Protein AF-A0A193QKR1-F1 (afdb_monomer)

Sequence (168 aa):
MLETDQAWEWYEALENNYFRLREQKSPVELGLPNFLDPAEAAIAWGQERKTVQLISFERDQAIRTKAEIGSRREATAMSTASVAVRERNKLAARLGECTRHATVQAVMNKTGKEYPWRPLRKWCADHDVAVIHVPDARYGSVNSWPAEAWITVHGINLPELFGEVAHA

Foldseek 3Di:
DPDPPVVVVVVVVCVCVVPPPPPPPQCVVVVHQRPVDVVVSVVVVVVVVVVVVVVVVVVVVVVVVVVVVVVVVVVVVVVVVVVVVVVVQVVCVLQQLHQFKHFQVNVCVQPVDHDDCVQLVVVCVVVVNDWDWHQDPPPRIGTIGGQVSCCVPPVDRSCVRRPDPPPD

Radius of gyration: 43.93 Å; Cα contacts (8 Å, |Δi|>4): 126; chains: 1; bounding box: 77×58×111 Å

Structure (mmCIF, N/CA/C/O backbone):
data_AF-A0A193QKR1-F1
#
_entry.id   AF-A0A193QKR1-F1
#
loop_
_atom_site.group_PDB
_atom_site.id
_atom_site.type_symbol
_atom_site.label_atom_id
_atom_site.label_alt_id
_atom_site.label_comp_id
_atom_site.label_asym_id
_atom_site.label_entity_id
_atom_site.label_seq_id
_atom_site.pdbx_PDB_ins_code
_atom_site.Cartn_x
_atom_site.Cartn_y
_atom_site.Cartn_z
_atom_site.occupancy
_atom_site.B_iso_or_equiv
_atom_site.auth_seq_id
_atom_site.auth_comp_id
_atom_site.auth_asym_id
_atom_site.auth_atom_id
_atom_site.pdbx_PDB_model_num
ATOM 1 N N . MET A 1 1 ? 42.799 48.695 -74.116 1.00 50.31 1 MET A N 1
ATOM 2 C CA . MET A 1 1 ? 43.081 47.358 -74.680 1.00 50.31 1 MET A CA 1
ATOM 3 C C . MET A 1 1 ? 43.934 46.584 -73.682 1.00 50.31 1 MET A C 1
ATOM 5 O O . MET A 1 1 ? 45.136 46.499 -73.865 1.00 50.31 1 MET A O 1
ATOM 9 N N . LEU A 1 2 ? 43.331 46.103 -72.596 1.00 53.88 2 LEU A N 1
ATOM 10 C CA . LEU A 1 2 ? 43.980 45.267 -71.577 1.00 53.88 2 LEU A CA 1
ATOM 11 C C . LEU A 1 2 ? 42.874 44.427 -70.923 1.00 53.88 2 LEU A C 1
ATOM 13 O O . LEU A 1 2 ? 42.370 44.776 -69.870 1.00 53.88 2 LEU A O 1
ATOM 17 N N . GLU A 1 3 ? 42.412 43.401 -71.633 1.00 61.19 3 GLU A N 1
ATOM 18 C CA . GLU A 1 3 ? 41.358 42.471 -71.172 1.00 61.19 3 GLU A CA 1
ATOM 19 C C . GLU A 1 3 ? 41.698 41.011 -71.543 1.00 61.19 3 GLU A C 1
ATOM 21 O O . GLU A 1 3 ? 40.970 40.092 -71.190 1.00 61.19 3 GLU A O 1
ATOM 26 N N . THR A 1 4 ? 42.791 40.762 -72.276 1.00 63.00 4 THR A N 1
ATOM 27 C CA . THR A 1 4 ? 43.101 39.428 -72.814 1.00 63.00 4 THR A CA 1
ATOM 28 C C . THR A 1 4 ? 43.897 38.571 -71.838 1.00 63.00 4 THR A C 1
ATOM 30 O O . THR A 1 4 ? 43.549 37.413 -71.650 1.00 63.00 4 THR A O 1
ATOM 33 N N . ASP A 1 5 ? 44.908 39.122 -71.165 1.00 67.62 5 ASP A N 1
ATOM 34 C CA . ASP A 1 5 ? 45.806 38.319 -70.316 1.00 67.62 5 ASP A CA 1
ATOM 35 C C . ASP A 1 5 ? 45.100 37.849 -69.034 1.00 67.62 5 ASP A C 1
ATOM 37 O O . ASP A 1 5 ? 45.211 36.691 -68.644 1.00 67.62 5 ASP A O 1
ATOM 41 N N . GLN A 1 6 ? 44.252 38.701 -68.451 1.00 73.88 6 GLN A N 1
ATOM 42 C CA . GLN A 1 6 ? 43.432 38.351 -67.287 1.00 73.88 6 GLN A CA 1
ATOM 43 C C . GLN A 1 6 ? 42.325 37.337 -67.628 1.00 73.88 6 GLN A C 1
ATOM 45 O O . GLN A 1 6 ? 41.939 36.523 -66.788 1.00 73.88 6 GLN A O 1
ATOM 50 N N . ALA A 1 7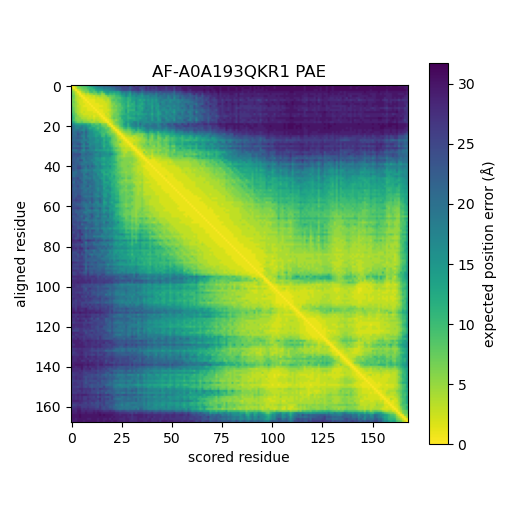 ? 41.824 37.349 -68.869 1.00 77.19 7 ALA A N 1
ATOM 51 C CA . ALA A 1 7 ? 40.863 36.357 -69.342 1.00 77.19 7 ALA A CA 1
ATOM 52 C C . ALA A 1 7 ? 41.515 34.977 -69.533 1.00 77.19 7 ALA A C 1
ATOM 54 O O . ALA A 1 7 ? 40.892 33.967 -69.204 1.00 77.19 7 ALA A O 1
ATOM 55 N N . TRP A 1 8 ? 42.768 34.929 -69.999 1.00 77.75 8 TRP A N 1
ATOM 56 C CA . TRP A 1 8 ? 43.539 33.686 -70.092 1.00 77.75 8 TRP A CA 1
ATOM 57 C C . TRP A 1 8 ? 43.885 33.118 -68.717 1.00 77.75 8 TRP A C 1
ATOM 59 O O . TRP A 1 8 ? 43.695 31.925 -68.509 1.00 77.75 8 TRP A O 1
ATOM 69 N N . GLU A 1 9 ? 44.263 33.952 -67.745 1.00 82.06 9 GLU A N 1
ATOM 70 C CA . GLU A 1 9 ? 44.460 33.504 -66.358 1.00 82.06 9 GLU A CA 1
ATOM 71 C C . GLU A 1 9 ? 43.177 32.927 -65.749 1.00 82.06 9 GLU A C 1
ATOM 73 O O . GLU A 1 9 ? 43.215 31.922 -65.038 1.00 82.06 9 GLU A O 1
ATOM 78 N N . TRP A 1 10 ? 42.022 33.535 -66.036 1.00 78.44 10 TRP A N 1
ATOM 79 C CA . TRP A 1 10 ? 40.740 33.025 -65.553 1.00 78.44 10 TRP A CA 1
ATOM 80 C C . TRP A 1 10 ? 40.365 31.706 -66.229 1.00 78.44 10 TRP A C 1
ATOM 82 O O . TRP A 1 10 ? 39.883 30.794 -65.560 1.00 78.44 10 TRP A O 1
ATOM 92 N N . TYR A 1 11 ? 40.631 31.579 -67.532 1.00 80.44 11 TYR A N 1
ATOM 93 C CA . TYR A 1 11 ? 40.438 30.336 -68.271 1.00 80.44 11 TYR A CA 1
ATOM 94 C C . TYR A 1 11 ? 41.347 29.224 -67.738 1.00 80.44 11 TYR A C 1
ATOM 96 O O . TYR A 1 11 ? 40.852 28.149 -67.416 1.00 80.44 11 TYR A O 1
ATOM 104 N N . GLU A 1 12 ? 42.637 29.496 -67.532 1.00 79.50 12 GLU A N 1
ATOM 105 C CA . GLU A 1 12 ? 43.579 28.547 -66.935 1.00 79.50 12 GLU A CA 1
ATOM 106 C C . GLU A 1 12 ? 43.199 28.201 -65.495 1.00 79.50 12 GLU A C 1
ATOM 108 O O . GLU A 1 12 ? 43.308 27.049 -65.090 1.00 79.50 12 GLU A O 1
ATOM 113 N N . ALA A 1 13 ? 42.727 29.157 -64.693 1.00 79.50 13 ALA A N 1
ATOM 114 C CA . ALA A 1 13 ? 42.254 28.886 -63.339 1.00 79.50 13 ALA A CA 1
ATOM 115 C C . ALA A 1 13 ? 40.999 28.004 -63.345 1.00 79.50 13 ALA A C 1
ATOM 117 O O . ALA A 1 13 ? 40.857 27.127 -62.489 1.00 79.50 13 ALA A O 1
ATOM 118 N N . LEU A 1 14 ? 40.091 28.213 -64.298 1.00 80.06 14 LEU A N 1
ATOM 119 C CA . LEU A 1 14 ? 38.873 27.424 -64.434 1.00 80.06 14 LEU A CA 1
ATOM 120 C C . LEU A 1 14 ? 39.191 26.023 -64.960 1.00 80.06 14 LEU A C 1
ATOM 122 O O . LEU A 1 14 ? 38.714 25.050 -64.387 1.00 80.06 14 LEU A O 1
ATOM 126 N N . GLU A 1 15 ? 40.077 25.906 -65.945 1.00 77.50 15 GLU A N 1
ATOM 127 C CA . GLU A 1 15 ? 40.608 24.641 -66.455 1.00 77.50 15 GLU A CA 1
ATOM 128 C C . GLU A 1 15 ? 41.335 23.860 -65.349 1.00 77.50 15 GLU A C 1
ATOM 130 O O . GLU A 1 15 ? 41.019 22.699 -65.082 1.00 77.50 15 GLU A O 1
ATOM 135 N N . ASN A 1 16 ? 42.222 24.524 -64.604 1.00 72.19 16 ASN A N 1
ATOM 136 C CA . ASN A 1 16 ? 42.930 23.930 -63.475 1.00 72.19 16 ASN A CA 1
ATOM 137 C C . ASN A 1 16 ? 41.981 23.481 -62.357 1.00 72.19 16 ASN A C 1
ATOM 139 O O . ASN A 1 16 ? 42.254 22.476 -61.707 1.00 72.19 16 ASN A O 1
ATOM 143 N N . ASN A 1 17 ? 40.876 24.187 -62.103 1.00 72.81 17 ASN A N 1
ATOM 144 C CA . ASN A 1 17 ? 39.894 23.769 -61.098 1.00 72.81 17 ASN A CA 1
ATOM 145 C C . ASN A 1 17 ? 38.937 22.683 -61.607 1.00 72.81 17 ASN A C 1
ATOM 147 O O . ASN A 1 17 ? 38.493 21.860 -60.811 1.00 72.81 17 ASN A O 1
ATOM 151 N N . TYR A 1 18 ? 38.620 22.672 -62.902 1.00 70.19 18 TYR A N 1
ATOM 152 C CA . TYR A 1 18 ? 37.678 21.726 -63.498 1.00 70.19 18 TYR A CA 1
ATOM 153 C C . TYR A 1 18 ? 38.322 20.358 -63.755 1.00 70.19 18 TYR A C 1
ATOM 155 O O . TYR A 1 18 ? 37.702 19.329 -63.493 1.00 70.19 18 TYR A O 1
ATOM 163 N N . PHE A 1 19 ? 39.578 20.332 -64.218 1.00 67.19 19 PHE A N 1
ATOM 164 C CA . PHE A 1 19 ? 40.302 19.094 -64.531 1.00 67.19 19 PHE A CA 1
ATOM 165 C C . PHE A 1 19 ? 41.167 18.560 -63.389 1.00 67.19 19 PHE A C 1
ATOM 167 O O . PHE A 1 19 ? 41.604 17.407 -63.447 1.00 67.19 19 PHE A O 1
ATOM 174 N N . ARG A 1 20 ? 41.389 19.327 -62.311 1.00 59.88 20 ARG A N 1
ATOM 175 C CA . ARG A 1 20 ? 41.882 18.721 -61.072 1.00 59.88 20 ARG A CA 1
ATOM 176 C C . ARG A 1 20 ? 40.783 17.831 -60.521 1.00 59.88 20 ARG A C 1
ATOM 178 O O . ARG A 1 20 ? 39.788 18.303 -59.975 1.00 59.88 20 ARG A O 1
ATOM 185 N N . LEU A 1 21 ? 41.025 16.527 -60.591 1.00 57.22 21 LEU A N 1
ATOM 186 C CA . LEU A 1 21 ? 40.435 15.559 -59.684 1.00 57.22 21 LEU A CA 1
ATOM 187 C C . LEU A 1 21 ? 40.877 15.960 -58.266 1.00 57.22 21 LEU A C 1
ATOM 189 O O . LEU A 1 21 ? 41.878 15.466 -57.756 1.00 57.22 21 LEU A O 1
ATOM 193 N N . ARG A 1 22 ? 40.198 16.950 -57.667 1.00 58.59 22 ARG A N 1
ATOM 194 C CA . ARG A 1 22 ? 40.321 17.303 -56.249 1.00 58.59 22 ARG A CA 1
ATOM 195 C C . ARG A 1 22 ? 40.297 15.975 -55.517 1.00 58.59 22 ARG A C 1
ATOM 197 O O . ARG A 1 22 ? 39.323 15.263 -55.751 1.00 58.59 22 ARG A O 1
ATOM 204 N N . GLU A 1 23 ? 41.357 15.635 -54.769 1.00 58.91 23 GLU A N 1
ATOM 205 C CA . GLU A 1 23 ? 41.503 14.336 -54.091 1.00 58.91 23 GLU A CA 1
ATOM 206 C C . GLU A 1 23 ? 40.129 13.905 -53.596 1.00 58.91 23 GLU A C 1
ATOM 208 O O . GLU A 1 23 ? 39.551 14.539 -52.705 1.00 58.91 23 GLU A O 1
ATOM 213 N N . GLN A 1 24 ? 39.522 12.961 -54.319 1.00 62.81 24 GLN A N 1
ATOM 214 C CA . GLN A 1 24 ? 38.135 12.627 -54.071 1.00 62.81 24 GLN A CA 1
ATOM 215 C C . GLN A 1 24 ? 38.165 11.895 -52.746 1.00 62.81 24 GLN A C 1
ATOM 217 O O . GLN A 1 24 ? 38.635 10.761 -52.681 1.00 62.81 24 GLN A O 1
ATOM 222 N N . LYS A 1 25 ? 37.737 12.585 -51.683 1.00 63.50 25 LYS A N 1
ATOM 223 C CA . LYS A 1 25 ? 37.572 11.967 -50.372 1.00 63.50 25 LYS A CA 1
ATOM 224 C C . LYS A 1 25 ? 36.795 10.682 -50.569 1.00 63.50 25 LYS A C 1
ATOM 226 O O . LYS A 1 25 ? 35.779 10.679 -51.275 1.00 63.50 25 LYS A O 1
ATOM 231 N N . SER A 1 26 ? 37.294 9.604 -49.978 1.00 67.31 26 SER A N 1
ATOM 232 C CA . SER A 1 26 ? 36.621 8.319 -50.091 1.00 67.31 26 SER A CA 1
ATOM 233 C C . SER A 1 26 ? 35.171 8.473 -49.600 1.00 67.31 26 SER A C 1
ATOM 235 O O . SER A 1 26 ? 34.922 9.238 -48.663 1.00 67.31 26 SER A O 1
ATOM 237 N N . PRO A 1 27 ? 34.183 7.784 -50.203 1.00 69.06 27 PRO A N 1
ATOM 238 C CA . PRO A 1 27 ? 32.791 7.868 -49.751 1.00 69.06 27 PRO A CA 1
ATOM 239 C C . PRO A 1 27 ? 32.641 7.639 -48.236 1.00 69.06 27 PRO A C 1
ATOM 241 O O . PRO A 1 27 ? 31.838 8.301 -47.582 1.00 69.06 27 PRO A O 1
ATOM 244 N N . VAL A 1 28 ? 33.504 6.793 -47.666 1.00 71.88 28 VAL A N 1
ATOM 245 C CA . VAL A 1 28 ? 33.584 6.492 -46.231 1.00 71.88 28 VAL A CA 1
ATOM 246 C C . VAL A 1 28 ? 33.930 7.727 -45.385 1.00 71.88 28 VAL A C 1
ATOM 248 O O . VAL A 1 28 ? 33.302 7.950 -44.352 1.00 71.88 28 VAL A O 1
ATOM 251 N N . GLU A 1 29 ? 34.864 8.579 -45.821 1.00 73.12 29 GLU A N 1
ATOM 252 C CA . GLU A 1 29 ? 35.216 9.834 -45.126 1.00 73.12 29 GLU A CA 1
ATOM 253 C C . GLU A 1 29 ? 34.081 10.863 -45.126 1.00 73.12 29 GLU A C 1
ATOM 255 O O . GLU A 1 29 ? 34.036 11.751 -44.274 1.00 73.12 29 GLU A O 1
ATOM 260 N N . LEU A 1 30 ? 33.162 10.751 -46.084 1.00 76.62 30 LEU A N 1
ATOM 261 C CA . LEU A 1 30 ? 31.966 11.584 -46.183 1.00 76.62 30 LEU A CA 1
ATOM 262 C C . LEU A 1 30 ? 30.781 11.001 -45.393 1.00 76.62 30 LEU A C 1
ATOM 264 O O . LEU A 1 30 ? 29.687 11.561 -45.443 1.00 76.62 30 LEU A O 1
ATOM 268 N N . GLY A 1 31 ? 30.978 9.888 -44.672 1.00 72.19 31 GLY A N 1
ATOM 269 C CA . GLY A 1 31 ? 29.916 9.170 -43.960 1.00 72.19 31 GLY A CA 1
ATOM 270 C C . GLY A 1 31 ? 28.935 8.452 -44.891 1.00 72.19 31 GLY A C 1
ATOM 271 O O . GLY A 1 31 ? 27.851 8.060 -44.461 1.00 72.19 31 GLY A O 1
ATOM 272 N N . LEU A 1 32 ? 29.292 8.303 -46.169 1.00 75.19 32 LEU A N 1
ATOM 273 C CA . LEU A 1 32 ? 28.509 7.576 -47.156 1.00 75.19 32 LEU A CA 1
ATOM 274 C C . LEU A 1 32 ? 28.927 6.097 -47.168 1.00 75.19 32 LEU A C 1
ATOM 276 O O . LEU A 1 32 ? 30.084 5.776 -46.882 1.00 75.19 32 LEU A O 1
ATOM 280 N N . PRO A 1 33 ? 28.012 5.179 -47.527 1.00 76.62 33 PRO A N 1
ATOM 281 C CA . PRO A 1 33 ? 28.363 3.782 -47.744 1.00 76.62 33 PRO A CA 1
ATOM 282 C C . PRO A 1 33 ? 29.525 3.648 -48.734 1.00 76.62 33 PRO A C 1
ATOM 284 O O . PRO A 1 33 ? 29.628 4.419 -49.692 1.00 76.62 33 PRO A O 1
ATOM 287 N N . ASN A 1 34 ? 30.393 2.656 -48.524 1.00 80.44 34 ASN A N 1
ATOM 288 C CA . ASN A 1 34 ? 31.471 2.370 -49.464 1.00 80.44 34 ASN A CA 1
ATOM 289 C C . ASN A 1 34 ? 30.890 1.817 -50.779 1.00 80.44 34 ASN A C 1
ATOM 291 O O . ASN A 1 34 ? 30.721 0.617 -50.943 1.00 80.44 34 ASN A O 1
ATOM 295 N N . PHE A 1 35 ? 30.552 2.694 -51.723 1.00 77.00 35 PHE A N 1
ATOM 296 C CA . PHE A 1 35 ? 30.005 2.287 -53.021 1.00 77.00 35 PHE A CA 1
ATOM 297 C C . PHE A 1 35 ? 31.067 1.731 -53.981 1.00 77.00 35 PHE A C 1
ATOM 299 O O . PHE A 1 35 ? 30.709 1.165 -55.011 1.00 77.00 35 PHE A O 1
ATOM 306 N N . LEU A 1 36 ? 32.354 1.909 -53.663 1.00 83.19 36 LEU A N 1
ATOM 307 C CA . LEU A 1 36 ? 33.472 1.421 -54.473 1.00 83.19 36 LEU A CA 1
ATOM 308 C C . LEU A 1 36 ? 33.697 -0.081 -54.268 1.00 83.19 36 LEU A C 1
ATOM 310 O O . LEU A 1 36 ? 34.055 -0.772 -55.217 1.00 83.19 36 LEU A O 1
ATOM 314 N N . ASP A 1 37 ? 33.424 -0.580 -53.059 1.00 84.12 37 ASP A N 1
ATOM 315 C CA . ASP A 1 37 ? 33.396 -2.007 -52.747 1.00 84.12 37 ASP A CA 1
ATOM 316 C C . ASP A 1 37 ? 32.035 -2.410 -52.141 1.00 84.12 37 ASP A C 1
ATOM 318 O O . ASP A 1 37 ? 31.810 -2.287 -50.928 1.00 84.12 37 ASP A O 1
ATOM 322 N N . PRO A 1 38 ? 31.099 -2.912 -52.970 1.00 84.06 38 PRO A N 1
ATOM 323 C CA . PRO A 1 38 ? 29.779 -3.307 -52.496 1.00 84.06 38 PRO A CA 1
ATOM 324 C C . PRO A 1 38 ? 29.809 -4.528 -51.562 1.00 84.06 38 PRO A C 1
ATOM 326 O O . PRO A 1 38 ? 28.881 -4.696 -50.766 1.00 84.06 38 PRO A O 1
ATOM 329 N N . ALA A 1 39 ? 30.837 -5.382 -51.634 1.00 87.12 39 ALA A N 1
ATOM 330 C CA . ALA A 1 39 ? 30.940 -6.565 -50.783 1.00 87.12 39 ALA A CA 1
ATOM 331 C C . ALA A 1 39 ? 31.335 -6.175 -49.352 1.00 87.12 39 ALA A C 1
ATOM 333 O O . ALA A 1 39 ? 30.693 -6.610 -48.390 1.00 87.12 39 ALA A O 1
ATOM 334 N N . GLU A 1 40 ? 32.328 -5.295 -49.204 1.00 84.94 40 GLU A N 1
ATOM 335 C CA . GLU A 1 40 ? 32.721 -4.743 -47.904 1.00 84.94 40 GLU A CA 1
ATOM 336 C C . GLU A 1 40 ? 31.595 -3.916 -47.270 1.00 84.94 40 GLU A C 1
ATOM 338 O O . GLU A 1 40 ? 31.307 -4.064 -46.078 1.00 84.94 40 GLU A O 1
ATOM 343 N N . ALA A 1 41 ? 30.891 -3.103 -48.067 1.00 85.94 41 ALA A N 1
ATOM 344 C CA . ALA A 1 41 ? 29.747 -2.328 -47.590 1.00 85.94 41 ALA A CA 1
ATOM 345 C C . ALA A 1 41 ? 28.615 -3.217 -47.048 1.00 85.94 41 ALA A C 1
ATOM 347 O O . ALA A 1 41 ? 28.031 -2.909 -46.006 1.00 85.94 41 ALA A O 1
ATOM 348 N N . ALA A 1 42 ? 28.323 -4.342 -47.708 1.00 87.44 42 ALA A N 1
ATOM 349 C CA . ALA A 1 42 ? 27.318 -5.294 -47.240 1.00 87.44 42 ALA A CA 1
ATOM 350 C C . ALA A 1 42 ? 27.713 -5.952 -45.904 1.00 87.44 42 ALA A C 1
ATOM 352 O O . ALA A 1 42 ? 26.861 -6.136 -45.028 1.00 87.44 42 ALA A O 1
ATOM 353 N N . ILE A 1 43 ? 29.000 -6.271 -45.717 1.00 89.44 43 ILE A N 1
ATOM 354 C CA . ILE A 1 43 ? 29.519 -6.819 -44.457 1.00 89.44 43 ILE A CA 1
ATOM 355 C C . ILE A 1 43 ? 29.405 -5.784 -43.331 1.00 89.44 43 ILE A C 1
ATOM 357 O O . ILE A 1 43 ? 28.878 -6.114 -42.265 1.00 89.44 43 ILE A O 1
ATOM 361 N N . ALA A 1 44 ? 29.842 -4.544 -43.567 1.00 87.31 44 ALA A N 1
ATOM 362 C CA . ALA A 1 44 ? 29.769 -3.457 -42.589 1.00 87.31 44 ALA A CA 1
ATOM 363 C C . ALA A 1 44 ? 28.319 -3.168 -42.168 1.00 87.31 44 ALA A C 1
ATOM 365 O O . ALA A 1 44 ? 28.013 -3.104 -40.977 1.00 87.31 44 ALA A O 1
ATOM 366 N N . TRP A 1 45 ? 27.398 -3.112 -43.132 1.00 87.75 45 TRP A N 1
ATOM 367 C CA . TRP A 1 45 ? 25.971 -2.952 -42.855 1.00 87.75 45 TRP A CA 1
ATOM 368 C C . TRP A 1 45 ? 25.398 -4.120 -42.042 1.00 87.75 45 TRP A C 1
ATOM 370 O O . TRP A 1 45 ? 24.620 -3.922 -41.108 1.00 87.75 45 TRP A O 1
ATOM 380 N N . GLY A 1 46 ? 25.797 -5.356 -42.356 1.00 91.56 46 GLY A N 1
ATOM 381 C CA . GLY A 1 46 ? 25.401 -6.536 -41.589 1.00 91.56 46 GLY A CA 1
ATOM 382 C C . GLY A 1 46 ? 25.910 -6.499 -40.144 1.00 91.56 46 GLY A C 1
ATOM 383 O O . GLY A 1 46 ? 25.192 -6.904 -39.228 1.00 91.56 46 GLY A O 1
ATOM 384 N N . GLN A 1 47 ? 27.125 -5.993 -39.923 1.00 91.94 47 GLN A N 1
ATOM 385 C CA . GLN A 1 47 ? 27.678 -5.776 -38.586 1.00 91.94 47 GLN A CA 1
ATOM 386 C C . GLN A 1 47 ? 26.896 -4.697 -37.833 1.00 91.94 47 GLN A C 1
ATOM 388 O O . GLN A 1 47 ? 26.463 -4.951 -36.714 1.00 91.94 47 GLN A O 1
ATOM 393 N N . GLU A 1 48 ? 26.627 -3.551 -38.459 1.00 90.19 48 GLU A N 1
ATOM 394 C CA . GLU A 1 48 ? 25.827 -2.470 -37.871 1.00 90.19 48 GLU A CA 1
ATOM 395 C C . GLU A 1 48 ? 24.404 -2.932 -37.519 1.00 90.19 48 GLU A C 1
ATOM 397 O O . GLU A 1 48 ? 23.886 -2.664 -36.439 1.00 90.19 48 GLU A O 1
ATOM 402 N N . ARG A 1 49 ? 23.765 -3.727 -38.382 1.00 94.81 49 ARG A N 1
ATOM 403 C CA . ARG A 1 49 ? 22.458 -4.323 -38.074 1.00 94.81 49 ARG A CA 1
ATOM 404 C C . ARG A 1 49 ? 22.515 -5.235 -36.853 1.00 94.81 49 ARG A C 1
ATOM 406 O O . ARG A 1 49 ? 21.606 -5.183 -36.025 1.00 94.81 49 ARG A O 1
ATOM 413 N N . LYS A 1 50 ? 23.569 -6.046 -36.721 1.00 94.94 50 LYS A N 1
ATOM 414 C CA . LYS A 1 50 ? 23.775 -6.897 -35.541 1.00 94.94 50 LYS A CA 1
ATOM 415 C C . LYS A 1 50 ? 24.010 -6.062 -34.283 1.00 94.94 50 LYS A C 1
ATOM 417 O O . LYS A 1 50 ? 23.430 -6.383 -33.250 1.00 94.94 50 LYS A O 1
ATOM 422 N N . THR A 1 51 ? 24.800 -4.989 -34.350 1.00 94.56 51 THR A N 1
ATOM 423 C CA . THR A 1 51 ? 25.026 -4.120 -33.183 1.00 94.56 51 THR A CA 1
ATOM 424 C C . THR A 1 51 ? 23.743 -3.416 -32.757 1.00 94.56 51 THR A C 1
ATOM 426 O O . THR A 1 51 ? 23.408 -3.435 -31.575 1.00 94.56 51 THR A O 1
ATOM 429 N N . VAL A 1 52 ? 22.963 -2.890 -33.704 1.00 95.50 52 VAL A N 1
ATOM 430 C CA . VAL A 1 52 ? 21.650 -2.287 -33.427 1.00 95.50 52 VAL A CA 1
ATOM 431 C C . VAL A 1 52 ? 20.705 -3.299 -32.775 1.00 95.50 52 VAL A C 1
ATOM 433 O O . VAL A 1 52 ? 20.027 -2.961 -31.806 1.00 95.50 52 VAL A O 1
ATOM 436 N N . GLN A 1 53 ? 20.680 -4.547 -33.254 1.00 95.75 53 GLN A N 1
ATOM 437 C CA . GLN A 1 53 ? 19.882 -5.613 -32.639 1.00 95.75 53 GLN A CA 1
ATOM 438 C C . GLN A 1 53 ? 20.310 -5.891 -31.194 1.00 95.75 53 GLN A C 1
ATOM 440 O O . GLN A 1 53 ? 19.453 -5.935 -30.310 1.00 95.75 53 GLN A O 1
ATOM 445 N N . LEU A 1 54 ? 21.612 -6.023 -30.933 1.00 96.69 54 LEU A N 1
ATOM 446 C CA . LEU A 1 54 ? 22.131 -6.245 -29.580 1.00 96.69 54 LEU A CA 1
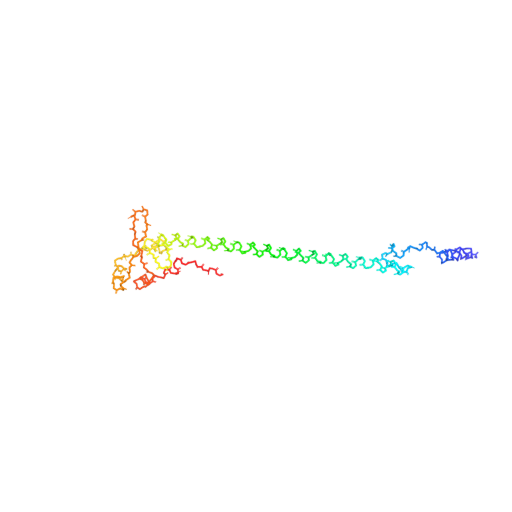ATOM 447 C C . LEU A 1 54 ? 21.760 -5.092 -28.638 1.00 96.69 54 LEU A C 1
ATOM 449 O O . LEU A 1 54 ? 21.177 -5.331 -27.583 1.00 96.69 54 LEU A O 1
ATOM 453 N N . ILE A 1 55 ? 21.983 -3.846 -29.065 1.00 96.00 55 ILE A N 1
ATOM 454 C CA . ILE A 1 55 ? 21.634 -2.648 -28.287 1.00 96.00 55 ILE A CA 1
ATOM 455 C C . ILE A 1 55 ? 20.125 -2.589 -28.018 1.00 96.00 55 ILE A C 1
ATOM 457 O O . ILE A 1 55 ? 19.703 -2.236 -26.917 1.00 96.00 55 ILE A O 1
ATOM 461 N N . SER A 1 56 ? 19.290 -2.940 -29.003 1.00 96.25 56 SER A N 1
ATOM 462 C CA . SER A 1 56 ? 17.834 -2.960 -28.820 1.00 96.25 56 SER A CA 1
ATOM 463 C C . SER A 1 56 ? 17.405 -3.981 -27.765 1.00 96.25 56 SER A C 1
ATOM 465 O O . SER A 1 56 ? 16.590 -3.665 -26.900 1.00 96.25 56 SER A O 1
ATOM 467 N N . PHE A 1 57 ? 18.020 -5.165 -27.769 1.00 96.69 57 PHE A N 1
ATOM 468 C CA . PHE A 1 57 ? 17.738 -6.203 -26.789 1.00 96.69 57 PHE A CA 1
ATOM 469 C C . PHE A 1 57 ? 18.174 -5.783 -25.382 1.00 96.69 57 PHE A C 1
ATOM 471 O O . PHE A 1 57 ? 17.401 -5.906 -24.433 1.00 96.69 57 PHE A O 1
ATOM 478 N N . GLU A 1 58 ? 19.383 -5.238 -25.237 1.00 96.94 58 GLU A N 1
ATOM 479 C CA . GLU A 1 58 ? 19.882 -4.718 -23.958 1.00 96.94 58 GLU A CA 1
ATOM 480 C C . GLU A 1 58 ? 18.993 -3.598 -23.414 1.00 96.94 58 GLU A C 1
ATOM 482 O O . GLU A 1 58 ? 18.651 -3.587 -22.228 1.00 96.94 58 GLU A O 1
ATOM 487 N N . ARG A 1 59 ? 18.550 -2.686 -24.287 1.00 97.25 59 ARG A N 1
ATOM 488 C CA . ARG A 1 59 ? 17.602 -1.627 -23.936 1.00 97.25 59 ARG A CA 1
ATOM 489 C C . ARG A 1 59 ? 16.288 -2.206 -23.423 1.00 97.25 59 ARG A C 1
ATOM 491 O O . ARG A 1 59 ? 15.802 -1.757 -22.385 1.00 97.25 59 ARG A O 1
ATOM 498 N N . ASP A 1 60 ? 15.720 -3.189 -24.112 1.00 97.38 60 ASP A N 1
ATOM 499 C CA . ASP A 1 60 ? 14.465 -3.817 -23.698 1.00 97.38 60 ASP A CA 1
ATOM 500 C C . ASP A 1 60 ? 14.606 -4.515 -22.340 1.00 97.38 60 ASP A C 1
ATOM 502 O O . ASP A 1 60 ? 13.730 -4.385 -21.482 1.00 97.38 60 ASP A O 1
ATOM 506 N N . GLN A 1 61 ? 15.731 -5.194 -22.098 1.00 97.44 61 GLN A N 1
ATOM 507 C CA . GLN A 1 61 ? 16.036 -5.801 -20.799 1.00 97.44 61 GLN A CA 1
ATOM 508 C C . GLN A 1 61 ? 16.171 -4.750 -19.692 1.00 97.44 61 GLN A C 1
ATOM 510 O O . GLN A 1 61 ? 15.612 -4.917 -18.602 1.00 97.44 61 GLN A O 1
ATOM 515 N N . ALA A 1 62 ? 16.851 -3.636 -19.968 1.00 96.62 62 ALA A N 1
ATOM 516 C CA . ALA A 1 62 ? 16.989 -2.535 -19.022 1.00 96.62 62 ALA A CA 1
ATOM 517 C C . ALA A 1 62 ? 15.628 -1.899 -18.688 1.00 96.62 62 ALA A C 1
ATOM 519 O O . ALA A 1 62 ? 15.336 -1.641 -17.518 1.00 96.62 62 ALA A O 1
ATOM 520 N N . ILE A 1 63 ? 14.767 -1.694 -19.692 1.00 97.25 63 ILE A N 1
ATOM 521 C CA . ILE A 1 63 ? 13.410 -1.162 -19.506 1.00 97.25 63 ILE A CA 1
ATOM 522 C C . ILE A 1 63 ? 12.575 -2.116 -18.647 1.00 97.25 63 ILE A C 1
ATOM 524 O O . ILE A 1 63 ? 11.973 -1.674 -17.666 1.00 97.25 63 ILE A O 1
ATOM 528 N N . ARG A 1 64 ? 12.574 -3.416 -18.974 1.00 97.19 64 ARG A N 1
ATOM 529 C CA . ARG A 1 64 ? 11.848 -4.448 -18.215 1.00 97.19 64 ARG A CA 1
ATOM 530 C C . ARG A 1 64 ? 12.292 -4.487 -16.758 1.00 97.19 64 ARG A C 1
ATOM 532 O O . ARG A 1 64 ? 11.457 -4.391 -15.864 1.00 97.19 64 ARG A O 1
ATOM 539 N N . THR A 1 65 ? 13.599 -4.535 -16.521 1.00 97.44 65 THR A N 1
ATOM 540 C CA . THR A 1 65 ? 14.168 -4.599 -15.167 1.00 97.44 65 THR A CA 1
ATOM 541 C C . THR A 1 65 ? 13.836 -3.342 -14.365 1.00 97.44 65 THR A C 1
ATOM 543 O O . THR A 1 65 ? 13.451 -3.422 -13.200 1.00 97.44 65 THR A O 1
ATOM 546 N N . LYS A 1 66 ? 13.932 -2.157 -14.982 1.00 97.94 66 LYS A N 1
ATOM 547 C CA . LYS A 1 66 ? 13.573 -0.894 -14.326 1.00 97.94 66 LYS A CA 1
ATOM 548 C C . LYS A 1 66 ? 12.093 -0.860 -13.942 1.00 97.94 66 LYS A C 1
ATOM 550 O O . LYS A 1 66 ? 11.774 -0.447 -12.827 1.00 97.94 66 LYS A O 1
ATOM 555 N N . ALA A 1 67 ? 11.210 -1.299 -14.838 1.00 97.12 67 ALA A N 1
ATOM 556 C CA . ALA A 1 67 ? 9.779 -1.396 -14.563 1.00 97.12 67 ALA A CA 1
ATOM 557 C C . ALA A 1 67 ? 9.493 -2.379 -13.415 1.00 97.12 67 ALA A C 1
ATOM 559 O O . ALA A 1 67 ? 8.743 -2.055 -12.497 1.00 97.12 67 ALA A O 1
ATOM 560 N N . GLU A 1 68 ? 10.154 -3.538 -13.409 1.00 97.69 68 GLU A N 1
ATOM 561 C CA . GLU A 1 68 ? 10.024 -4.540 -12.348 1.00 97.69 68 GLU A CA 1
ATOM 562 C C . GLU A 1 68 ? 10.503 -4.015 -10.986 1.00 97.69 68 GLU A C 1
ATOM 564 O O . GLU A 1 68 ? 9.839 -4.214 -9.969 1.00 97.69 68 GLU A O 1
ATOM 569 N N . ILE A 1 69 ? 11.630 -3.297 -10.945 1.00 97.00 69 ILE A N 1
ATOM 570 C CA . ILE A 1 69 ? 12.123 -2.653 -9.720 1.00 97.00 69 ILE A CA 1
ATOM 571 C C . ILE A 1 69 ? 11.119 -1.612 -9.215 1.00 97.00 69 ILE A C 1
ATOM 573 O O . ILE A 1 69 ? 10.868 -1.560 -8.011 1.00 97.00 69 ILE A O 1
ATOM 577 N N . GLY A 1 70 ? 10.545 -0.803 -10.111 1.00 96.31 70 GLY A N 1
ATOM 578 C CA . GLY A 1 70 ? 9.499 0.165 -9.771 1.00 96.31 70 GLY A CA 1
ATOM 579 C C . GLY A 1 70 ? 8.294 -0.515 -9.123 1.00 96.31 70 GLY A C 1
ATOM 580 O O . GLY A 1 70 ? 7.975 -0.234 -7.968 1.00 96.31 70 GLY A O 1
ATOM 581 N N . SER A 1 71 ? 7.723 -1.505 -9.811 1.00 96.12 71 SER A N 1
ATOM 582 C CA . SER A 1 71 ? 6.575 -2.276 -9.320 1.00 96.12 71 SER A CA 1
ATOM 583 C C . SER A 1 71 ? 6.860 -2.965 -7.979 1.00 96.12 71 SER A C 1
ATOM 585 O O . SER A 1 71 ? 6.051 -2.898 -7.054 1.00 96.12 71 SER A O 1
ATOM 587 N N . ARG A 1 72 ? 8.046 -3.567 -7.810 1.00 97.06 72 ARG A N 1
ATOM 588 C CA . ARG A 1 72 ? 8.451 -4.206 -6.548 1.00 97.06 72 ARG A CA 1
ATOM 589 C C . ARG A 1 72 ? 8.546 -3.204 -5.399 1.00 97.06 72 ARG A C 1
ATOM 591 O O . ARG A 1 72 ? 8.140 -3.522 -4.280 1.00 97.06 72 ARG A O 1
ATOM 598 N N . ARG A 1 73 ? 9.087 -2.007 -5.644 1.00 97.06 73 ARG A N 1
ATOM 599 C CA . ARG A 1 73 ? 9.173 -0.946 -4.628 1.00 97.06 73 ARG A CA 1
ATOM 600 C C . ARG A 1 73 ? 7.791 -0.464 -4.211 1.00 97.06 73 ARG A C 1
ATOM 602 O O . ARG A 1 73 ? 7.543 -0.364 -3.014 1.00 97.06 73 ARG A O 1
ATOM 609 N N . GLU A 1 74 ? 6.898 -0.232 -5.166 1.00 96.62 74 GLU A N 1
ATOM 610 C CA . GLU A 1 74 ? 5.509 0.159 -4.897 1.00 96.62 74 GLU A CA 1
ATOM 611 C C . GLU A 1 74 ? 4.779 -0.912 -4.083 1.00 96.62 74 GLU A C 1
ATOM 613 O O . GLU A 1 74 ? 4.228 -0.614 -3.024 1.00 96.62 74 GLU A O 1
ATOM 618 N N . ALA A 1 75 ? 4.872 -2.179 -4.498 1.00 96.12 75 ALA A N 1
ATOM 619 C CA . ALA A 1 75 ? 4.292 -3.301 -3.766 1.00 96.12 75 ALA A CA 1
ATOM 620 C C . ALA A 1 75 ? 4.841 -3.402 -2.331 1.00 96.12 75 ALA A C 1
ATOM 622 O O . ALA A 1 75 ? 4.090 -3.641 -1.385 1.00 96.12 75 ALA A O 1
ATOM 623 N N . THR A 1 76 ? 6.145 -3.172 -2.149 1.00 95.69 76 THR A N 1
ATOM 624 C CA . THR A 1 76 ? 6.787 -3.188 -0.827 1.00 95.69 76 THR A CA 1
ATOM 625 C C . THR A 1 76 ? 6.301 -2.026 0.036 1.00 95.69 76 THR A C 1
ATOM 627 O O . THR A 1 76 ? 5.947 -2.235 1.194 1.00 95.69 76 THR A O 1
ATOM 630 N N . ALA A 1 77 ? 6.225 -0.814 -0.520 1.00 96.06 77 ALA A N 1
ATOM 631 C CA . ALA A 1 77 ? 5.716 0.363 0.177 1.00 96.06 77 ALA A CA 1
ATOM 632 C C . ALA A 1 77 ? 4.254 0.173 0.608 1.00 96.06 77 ALA A C 1
ATOM 634 O O . ALA A 1 77 ? 3.918 0.427 1.763 1.00 96.06 77 ALA A O 1
ATOM 635 N N . MET A 1 78 ? 3.406 -0.356 -0.278 1.00 95.81 78 MET A N 1
ATOM 636 C CA . MET A 1 78 ? 2.013 -0.683 0.033 1.00 95.81 78 MET A CA 1
ATOM 637 C C . MET A 1 78 ? 1.892 -1.780 1.090 1.00 95.81 78 MET A C 1
ATOM 639 O O . MET A 1 78 ? 1.054 -1.676 1.984 1.00 95.81 78 MET A O 1
ATOM 643 N N . SER A 1 79 ? 2.731 -2.817 1.025 1.00 95.00 79 SER A N 1
ATOM 644 C CA . SER A 1 79 ? 2.760 -3.869 2.042 1.00 95.00 79 SER A CA 1
ATOM 645 C C . SER A 1 79 ? 3.128 -3.296 3.410 1.00 95.00 79 SER A C 1
ATOM 647 O O . SER A 1 79 ? 2.413 -3.534 4.382 1.00 95.00 79 SER A O 1
ATOM 649 N N . THR A 1 80 ? 4.186 -2.486 3.489 1.00 95.62 80 THR A N 1
ATOM 650 C CA . THR A 1 80 ? 4.602 -1.818 4.730 1.00 95.62 80 THR A CA 1
ATOM 651 C C . THR A 1 80 ? 3.512 -0.891 5.259 1.00 95.62 80 THR A C 1
ATOM 653 O O . THR A 1 80 ? 3.181 -0.960 6.441 1.00 95.62 80 THR A O 1
ATOM 656 N N . ALA A 1 81 ? 2.892 -0.083 4.393 1.00 94.50 81 ALA A N 1
ATOM 657 C CA . ALA A 1 81 ? 1.771 0.772 4.770 1.00 94.50 81 ALA A CA 1
ATOM 658 C C . ALA A 1 81 ? 0.593 -0.057 5.308 1.00 94.50 81 ALA A C 1
ATOM 660 O O . ALA A 1 81 ? 0.067 0.234 6.377 1.00 94.50 81 ALA A O 1
ATOM 661 N N . SER A 1 82 ? 0.227 -1.148 4.629 1.00 92.19 82 SER A N 1
ATOM 662 C CA . SER A 1 82 ? -0.839 -2.058 5.062 1.00 92.19 82 SER A CA 1
ATOM 663 C C . SER A 1 82 ? -0.533 -2.734 6.400 1.00 92.19 82 SER A C 1
ATOM 665 O O . SER A 1 82 ? -1.430 -2.902 7.229 1.00 92.19 82 SER A O 1
ATOM 667 N N . VAL A 1 83 ? 0.716 -3.145 6.635 1.00 95.69 83 VAL A N 1
ATOM 668 C CA . VAL A 1 83 ? 1.150 -3.674 7.937 1.00 95.69 83 VAL A CA 1
ATOM 669 C C . VAL A 1 83 ? 0.992 -2.600 9.011 1.00 95.69 83 VAL A C 1
ATOM 671 O O . VAL A 1 83 ? 0.342 -2.865 10.020 1.00 95.69 83 VAL A O 1
ATOM 674 N N . ALA A 1 84 ? 1.472 -1.382 8.758 1.00 93.75 84 ALA A N 1
ATOM 675 C CA . ALA A 1 84 ? 1.363 -0.274 9.698 1.00 93.75 84 ALA A CA 1
ATOM 676 C C . ALA A 1 84 ? -0.098 0.057 10.048 1.00 93.75 84 ALA A C 1
ATOM 678 O O . ALA A 1 84 ? -0.415 0.168 11.235 1.00 93.75 84 ALA A O 1
ATOM 679 N N . VAL A 1 85 ? -1.023 0.136 9.073 1.00 92.00 85 VAL A N 1
ATOM 680 C CA . VAL A 1 85 ? -2.436 0.392 9.424 1.00 92.00 85 VAL A CA 1
ATOM 681 C C . VAL A 1 85 ? -3.046 -0.790 10.170 1.00 92.00 85 VAL A C 1
ATOM 683 O O . VAL A 1 85 ? -3.795 -0.588 11.118 1.00 92.00 85 VAL A O 1
ATOM 686 N N . ARG A 1 86 ? -2.700 -2.039 9.833 1.00 90.94 86 ARG A N 1
ATOM 687 C CA . ARG A 1 86 ? -3.183 -3.210 10.588 1.00 90.94 86 ARG A CA 1
ATOM 688 C C . ARG A 1 86 ? -2.705 -3.198 12.038 1.00 90.94 86 ARG A C 1
ATOM 690 O O . ARG A 1 86 ? -3.496 -3.488 12.936 1.00 90.94 86 ARG A O 1
ATOM 697 N N . GLU A 1 87 ? -1.446 -2.850 12.282 1.00 93.44 87 GLU A N 1
ATOM 698 C CA . GLU A 1 87 ? -0.893 -2.716 13.633 1.00 93.44 87 GLU A CA 1
ATOM 699 C C . GLU A 1 87 ? -1.555 -1.570 14.399 1.00 93.44 87 GLU A C 1
ATOM 701 O O . GLU A 1 87 ? -2.010 -1.776 15.526 1.00 93.44 87 GLU A O 1
ATOM 706 N N . ARG A 1 88 ? -1.724 -0.405 13.764 1.00 90.38 88 ARG A N 1
ATOM 707 C CA . ARG A 1 88 ? -2.469 0.733 14.318 1.00 90.38 88 ARG A CA 1
ATOM 708 C C . ARG A 1 88 ? -3.905 0.351 14.663 1.00 90.38 88 ARG A C 1
ATOM 710 O O . ARG A 1 88 ? -4.382 0.677 15.747 1.00 90.38 88 ARG A O 1
ATOM 717 N N . ASN A 1 89 ? -4.601 -0.370 13.786 1.00 88.00 89 ASN A N 1
ATOM 718 C CA . ASN A 1 89 ? -5.967 -0.845 14.026 1.00 88.00 89 ASN A CA 1
ATOM 719 C C . ASN A 1 89 ? -6.010 -1.818 15.208 1.00 88.00 89 ASN A C 1
ATOM 721 O O . ASN A 1 89 ? -6.902 -1.727 16.049 1.00 88.00 89 ASN A O 1
ATOM 725 N N . LYS A 1 90 ? -5.038 -2.732 15.297 1.00 88.94 90 LYS A N 1
ATOM 726 C CA . LYS A 1 90 ? -4.935 -3.718 16.379 1.00 88.94 90 LYS A CA 1
ATOM 727 C C . LYS A 1 90 ? -4.665 -3.059 17.729 1.00 88.94 90 LYS A C 1
ATOM 729 O O . LYS A 1 90 ? -5.252 -3.469 18.727 1.00 88.94 90 LYS A O 1
ATOM 734 N N . LEU A 1 91 ? -3.796 -2.051 17.768 1.00 88.38 91 LEU A N 1
ATOM 735 C CA . LEU A 1 91 ? -3.529 -1.269 18.975 1.00 88.38 91 LEU A CA 1
ATOM 736 C C . LEU A 1 91 ? -4.757 -0.451 19.389 1.00 88.38 91 LEU A C 1
ATOM 738 O O . LEU A 1 91 ? -5.159 -0.523 20.545 1.00 88.38 91 LEU A O 1
ATOM 742 N N . ALA A 1 92 ? -5.412 0.225 18.445 1.00 86.31 92 ALA A N 1
ATOM 743 C CA . ALA A 1 92 ? -6.635 0.981 18.711 1.00 86.31 92 ALA A CA 1
ATOM 744 C C . ALA A 1 92 ? -7.770 0.081 19.240 1.00 86.31 92 ALA A C 1
ATOM 746 O O . ALA A 1 92 ? -8.431 0.417 20.219 1.00 86.31 92 ALA A O 1
ATOM 747 N N . ALA A 1 93 ? -7.940 -1.122 18.680 1.00 84.94 93 ALA A N 1
ATOM 748 C CA . ALA A 1 93 ? -8.882 -2.114 19.202 1.00 84.94 93 ALA A CA 1
ATOM 749 C C . ALA A 1 93 ? -8.543 -2.549 20.637 1.00 84.94 93 ALA A C 1
ATOM 751 O O . ALA A 1 93 ? -9.436 -2.652 21.473 1.00 84.94 93 ALA A O 1
ATOM 752 N N . ARG A 1 94 ? -7.256 -2.734 20.960 1.00 83.06 94 ARG A N 1
ATOM 753 C CA . ARG A 1 94 ? -6.810 -3.041 22.331 1.00 83.06 94 ARG A CA 1
ATOM 754 C C . ARG A 1 94 ? -7.023 -1.906 23.326 1.00 83.06 94 ARG A C 1
ATOM 756 O O . ARG A 1 94 ? -7.021 -2.197 24.511 1.00 83.06 94 ARG A O 1
ATOM 763 N N . LEU A 1 95 ? -7.175 -0.666 22.866 1.00 82.38 95 LEU A N 1
ATOM 764 C CA . LEU A 1 95 ? -7.514 0.496 23.695 1.00 82.38 95 LEU A CA 1
ATOM 765 C C . LEU A 1 95 ? -9.023 0.776 23.725 1.00 82.38 95 LEU A C 1
ATOM 767 O O . LEU A 1 95 ? -9.482 1.652 24.454 1.00 82.38 95 LEU A O 1
ATOM 771 N N . GLY A 1 96 ? -9.817 0.023 22.956 1.00 80.12 96 GLY A N 1
ATOM 772 C CA . GLY A 1 96 ? -11.243 0.292 22.805 1.00 80.12 96 GLY A CA 1
ATOM 773 C C . GLY A 1 96 ? -11.502 1.631 22.111 1.00 80.12 96 GLY A C 1
ATOM 774 O O . GLY A 1 96 ? -12.454 2.320 22.454 1.00 80.12 96 GLY A O 1
ATOM 775 N N . GLU A 1 97 ? -10.649 2.001 21.158 1.00 80.12 97 GLU A N 1
ATOM 776 C CA . GLU A 1 97 ? -10.812 3.129 20.236 1.00 80.12 97 GLU A CA 1
ATOM 777 C C . GLU A 1 97 ? -11.020 2.584 18.816 1.00 80.12 97 GLU A C 1
ATOM 779 O O . GLU A 1 97 ? -10.249 2.865 17.899 1.00 80.12 97 GLU A O 1
ATOM 784 N N . CYS A 1 98 ? -12.004 1.702 18.622 1.00 82.50 98 CYS A N 1
ATOM 785 C CA . CYS A 1 98 ? -12.221 1.082 17.317 1.00 82.50 98 CYS A CA 1
ATOM 786 C C . CYS A 1 98 ? -13.643 1.269 16.799 1.00 82.50 98 CYS A C 1
ATOM 788 O O . CYS A 1 98 ? -14.577 1.579 17.532 1.00 82.50 98 CYS A O 1
ATOM 790 N N . THR A 1 99 ? -13.804 1.038 15.499 1.00 84.38 99 THR A N 1
ATOM 791 C CA . THR A 1 99 ? -15.086 1.184 14.802 1.00 84.38 99 THR A CA 1
ATOM 792 C C . THR A 1 99 ? -16.137 0.182 15.277 1.00 84.38 99 THR A C 1
ATOM 794 O O . THR A 1 99 ? -17.327 0.452 15.174 1.00 84.38 99 THR A O 1
ATOM 797 N N . ARG A 1 100 ? -15.723 -0.976 15.809 1.00 86.94 100 ARG A N 1
ATOM 798 C CA . ARG A 1 100 ? -16.637 -2.035 16.271 1.00 86.94 100 ARG A CA 1
ATOM 799 C C . ARG A 1 100 ? -17.106 -1.829 17.704 1.00 86.94 100 ARG A C 1
ATOM 801 O O . ARG A 1 100 ? -18.229 -2.197 18.035 1.00 86.94 100 ARG A O 1
ATOM 808 N N . HIS A 1 101 ? -16.234 -1.306 18.556 1.00 89.44 101 HIS A N 1
ATOM 809 C CA . HIS A 1 101 ? -16.494 -1.154 19.976 1.00 89.44 101 HIS A CA 1
ATOM 810 C C . HIS A 1 101 ? -15.653 -0.020 20.564 1.00 89.44 101 HIS A C 1
ATOM 812 O O . HIS A 1 101 ? -14.495 0.170 20.180 1.00 89.44 101 HIS A O 1
ATOM 818 N N . ALA A 1 102 ? -16.228 0.712 21.515 1.00 91.25 102 ALA A N 1
ATOM 819 C CA . ALA A 1 102 ? -15.544 1.817 22.162 1.00 91.25 102 ALA A CA 1
ATOM 820 C C . ALA A 1 102 ? -15.827 1.926 23.660 1.00 91.25 102 ALA A C 1
ATOM 822 O O . ALA A 1 102 ? -16.938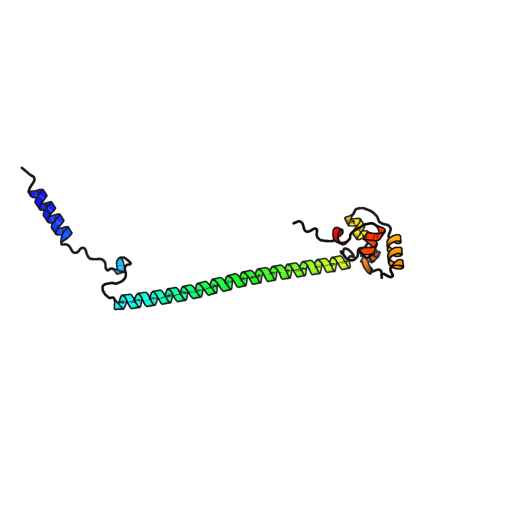 1.648 24.127 1.00 91.25 102 ALA A O 1
ATOM 823 N N . THR A 1 103 ? -14.819 2.362 24.417 1.00 92.12 103 THR A N 1
ATOM 824 C CA . THR A 1 103 ? -14.994 2.746 25.824 1.00 92.12 103 THR A CA 1
ATOM 825 C C . THR A 1 103 ? -15.655 4.122 25.926 1.00 92.12 103 THR A C 1
ATOM 827 O O . THR A 1 103 ? -15.562 4.954 25.023 1.00 92.12 103 THR A O 1
ATOM 830 N N . VAL A 1 104 ? -16.320 4.396 27.051 1.00 90.81 104 VAL A N 1
ATOM 831 C CA . VAL A 1 104 ? -16.945 5.711 27.294 1.00 90.81 104 VAL A CA 1
ATOM 832 C C . VAL A 1 104 ? -15.906 6.830 27.283 1.00 90.81 104 VAL A C 1
ATOM 834 O O . VAL A 1 104 ? -16.159 7.895 26.730 1.00 90.81 104 VAL A O 1
ATOM 837 N N . GLN A 1 105 ? -14.718 6.571 27.834 1.00 89.38 105 GLN A N 1
ATOM 838 C CA . GLN A 1 105 ? -13.627 7.540 27.859 1.00 89.38 105 GLN A CA 1
ATOM 839 C C . GLN A 1 105 ? -13.084 7.834 26.454 1.00 89.38 105 GLN A C 1
ATOM 841 O O . GLN A 1 105 ? -12.833 8.994 26.139 1.00 89.38 105 GLN A O 1
ATOM 846 N N . ALA A 1 106 ? -12.959 6.822 25.590 1.00 88.44 106 ALA A N 1
ATOM 847 C CA . ALA A 1 106 ? -12.557 7.014 24.198 1.00 88.44 106 ALA A CA 1
ATOM 848 C C . ALA A 1 106 ? -13.530 7.933 23.442 1.00 88.44 106 ALA A C 1
ATOM 850 O O . ALA A 1 106 ? -13.110 8.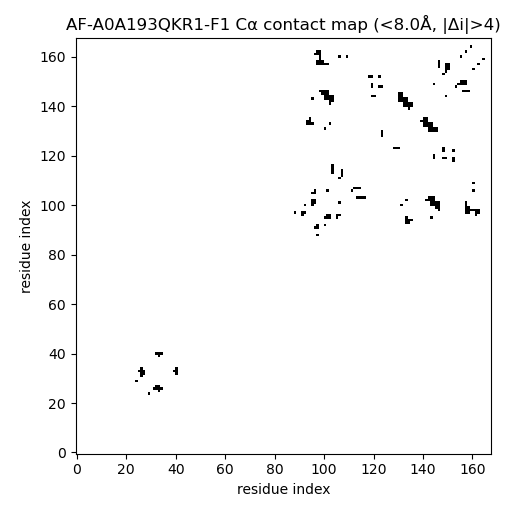880 22.775 1.00 88.44 106 ALA A O 1
ATOM 851 N N . VAL A 1 107 ? -14.838 7.686 23.576 1.00 89.94 107 VAL A N 1
ATOM 852 C CA . VAL A 1 107 ? -15.873 8.524 22.951 1.00 89.94 107 VAL A CA 1
ATOM 853 C C . VAL A 1 107 ? -15.852 9.936 23.542 1.00 89.94 107 VAL A C 1
ATOM 855 O O . VAL A 1 107 ? -15.861 10.908 22.790 1.00 89.94 107 VAL A O 1
ATOM 858 N N . MET A 1 108 ? -15.727 10.060 24.866 1.00 90.88 108 MET A N 1
ATOM 859 C CA . MET A 1 108 ? -15.621 11.346 25.562 1.00 90.88 108 MET A CA 1
ATOM 860 C C . MET A 1 108 ? -14.432 12.176 25.066 1.00 90.88 108 MET A C 1
ATOM 862 O O . MET A 1 108 ? -14.597 13.363 24.798 1.00 90.88 108 MET A O 1
ATOM 866 N N . ASN A 1 109 ? -13.260 11.564 24.881 1.00 89.44 109 ASN A N 1
ATOM 867 C CA . ASN A 1 109 ? -12.069 12.250 24.376 1.00 89.44 109 ASN A CA 1
ATOM 868 C C . ASN A 1 109 ? -12.277 12.823 22.963 1.00 89.44 109 ASN A C 1
ATOM 870 O O . ASN A 1 109 ? -11.720 13.869 22.642 1.00 89.44 109 ASN A O 1
ATOM 874 N N . LYS A 1 110 ? -13.069 12.152 22.114 1.00 88.62 110 LYS A N 1
ATOM 875 C CA . LYS A 1 110 ? -13.346 12.592 20.738 1.00 88.62 110 LYS A CA 1
ATOM 876 C C . LYS A 1 110 ? -14.483 13.606 20.643 1.00 88.62 110 LYS A C 1
ATOM 878 O O . LYS A 1 110 ? -14.374 14.558 19.880 1.00 88.62 110 LYS A O 1
ATOM 883 N N . THR A 1 111 ? -15.573 13.412 21.385 1.00 87.75 111 THR A N 1
ATOM 884 C CA . THR A 1 111 ? -16.759 14.282 21.296 1.00 87.75 111 THR A CA 1
ATOM 885 C C . THR A 1 111 ? -16.763 15.419 22.31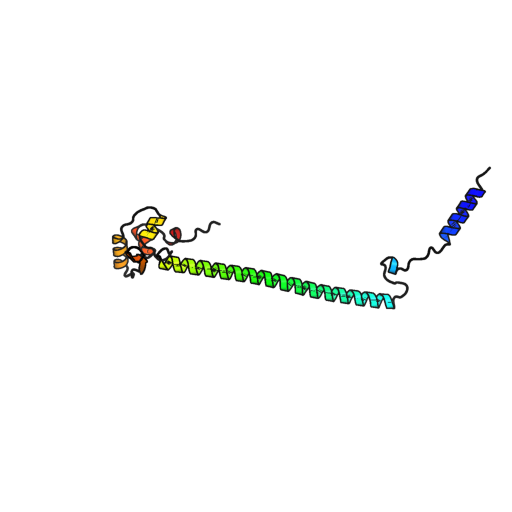8 1.00 87.75 111 THR A C 1
ATOM 887 O O . THR A 1 111 ? -17.617 16.297 22.230 1.00 87.75 111 THR A O 1
ATOM 890 N N . GLY A 1 112 ? -15.882 15.387 23.324 1.00 88.88 112 GLY A N 1
ATOM 891 C CA . GLY A 1 112 ? -15.810 16.379 24.404 1.00 88.88 112 GLY A CA 1
ATOM 892 C C . GLY A 1 112 ? -17.023 16.387 25.344 1.00 88.88 112 GLY A C 1
ATOM 893 O O . GLY A 1 112 ? -17.259 17.376 26.031 1.00 88.88 112 GLY A O 1
ATOM 894 N N . LYS A 1 113 ? -17.822 15.314 25.350 1.00 90.50 113 LYS A N 1
ATOM 895 C CA . LYS A 1 113 ? -19.060 15.186 26.134 1.00 90.50 113 LYS A CA 1
ATOM 896 C C . LYS A 1 113 ? -19.012 13.923 26.978 1.00 90.50 113 LYS A C 1
ATOM 898 O O . LYS A 1 113 ? -18.521 12.894 26.517 1.00 90.50 113 LYS A O 1
ATOM 903 N N . GLU A 1 114 ? -19.550 14.002 28.186 1.00 90.19 114 GLU A N 1
ATOM 904 C CA . GLU A 1 114 ? -19.686 12.850 29.073 1.00 90.19 114 GLU A CA 1
ATOM 905 C C . GLU A 1 114 ? -20.940 12.040 28.724 1.00 90.19 114 GLU A C 1
ATOM 907 O O . GLU A 1 114 ? -22.010 12.605 28.485 1.00 90.19 114 GLU A O 1
ATOM 912 N N . TYR A 1 115 ? -20.819 10.709 28.732 1.00 90.19 115 TYR A N 1
ATOM 913 C CA . TYR A 1 115 ? -21.942 9.795 28.506 1.00 90.19 115 TYR A CA 1
ATOM 914 C C . TYR A 1 115 ? -22.103 8.829 29.683 1.00 90.19 115 TYR A C 1
ATOM 916 O O . TYR A 1 115 ? -21.122 8.224 30.127 1.00 90.19 115 TYR A O 1
ATOM 924 N N . PRO A 1 116 ? -23.328 8.630 30.197 1.00 91.19 116 PRO A N 1
ATOM 925 C CA . PRO A 1 116 ? -23.568 7.642 31.237 1.00 91.19 116 PRO A CA 1
ATOM 926 C C . PRO A 1 116 ? -23.436 6.222 30.666 1.00 91.19 116 PRO A C 1
ATOM 928 O O . PRO A 1 116 ? -24.056 5.881 29.668 1.00 91.19 116 PRO A O 1
ATOM 931 N N . TRP A 1 117 ? -22.691 5.343 31.339 1.00 90.75 117 TRP A N 1
ATOM 932 C CA . TRP A 1 117 ? -22.485 3.955 30.886 1.00 90.75 117 TRP A CA 1
ATOM 933 C C . TRP A 1 117 ? -23.662 3.008 31.188 1.00 90.75 117 TRP A C 1
ATOM 935 O O . TRP A 1 117 ? -23.768 1.930 30.604 1.00 90.75 117 TRP A O 1
ATOM 945 N N . ARG A 1 118 ? -24.552 3.368 32.125 1.00 92.19 118 ARG A N 1
ATOM 946 C CA . ARG A 1 118 ? -25.657 2.497 32.582 1.00 92.19 118 ARG A CA 1
ATOM 947 C C . ARG A 1 118 ? -26.656 2.142 31.466 1.00 92.19 118 ARG A C 1
ATOM 949 O O . ARG A 1 118 ? -27.013 0.967 31.386 1.00 92.19 118 ARG A O 1
ATOM 956 N N . PRO A 1 119 ? -27.088 3.085 30.604 1.00 92.62 119 PRO A N 1
ATOM 957 C CA . PRO A 1 119 ? -27.970 2.775 29.479 1.00 92.62 119 PRO A CA 1
ATOM 958 C C . PRO A 1 119 ? -27.340 1.805 28.470 1.00 92.62 119 PRO A C 1
ATOM 960 O O . PRO A 1 119 ? -28.013 0.882 28.024 1.00 92.62 119 PRO A O 1
ATOM 963 N N . LEU A 1 120 ? -26.036 1.936 28.196 1.00 90.88 120 LEU A N 1
ATOM 964 C CA . LEU A 1 120 ? -25.296 1.012 27.325 1.00 90.88 120 LEU A CA 1
ATOM 965 C C . LEU A 1 120 ? -25.267 -0.410 27.901 1.00 90.88 120 LEU A C 1
ATOM 967 O O . LEU A 1 120 ? -25.481 -1.381 27.177 1.00 90.88 120 LEU A O 1
ATOM 971 N N . ARG A 1 121 ? -25.080 -0.539 29.223 1.00 92.25 121 ARG A N 1
ATOM 972 C CA . ARG A 1 121 ? -25.151 -1.840 29.907 1.00 92.25 121 ARG A CA 1
ATOM 973 C C . ARG A 1 121 ? -26.532 -2.474 29.803 1.00 92.25 121 ARG A C 1
ATOM 975 O O . ARG A 1 121 ? -26.616 -3.679 29.594 1.00 92.25 121 ARG A O 1
ATOM 982 N N . LYS A 1 122 ? -27.592 -1.678 29.966 1.00 93.06 122 LYS A N 1
ATOM 983 C CA . LYS A 1 122 ? -28.970 -2.159 29.828 1.00 93.06 122 LYS A CA 1
ATOM 984 C C . LYS A 1 122 ? -29.224 -2.663 28.407 1.00 93.06 122 LYS A C 1
ATOM 986 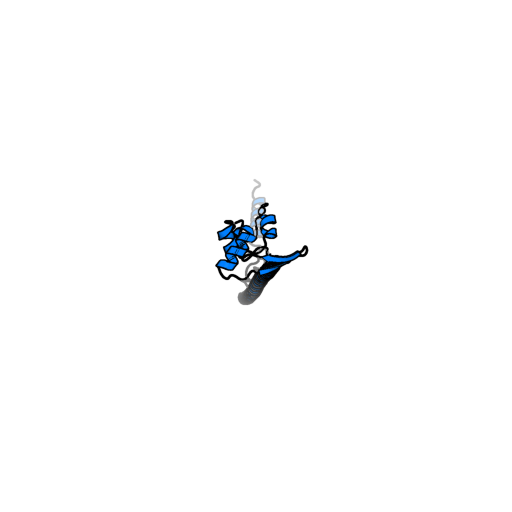O O . LYS A 1 122 ? -29.685 -3.781 28.248 1.00 93.06 122 LYS A O 1
ATOM 991 N N . TRP A 1 123 ? -28.822 -1.891 27.398 1.00 93.81 123 TRP A N 1
ATOM 992 C CA . TRP A 1 123 ? -28.959 -2.293 25.999 1.00 93.81 123 TRP A CA 1
ATOM 993 C C . TRP A 1 123 ? -28.253 -3.624 25.705 1.00 93.81 123 TRP A C 1
ATOM 995 O O . TRP A 1 123 ? -28.848 -4.501 25.086 1.00 93.81 123 TRP A O 1
ATOM 1005 N N . CYS A 1 124 ? -27.026 -3.809 26.206 1.00 91.50 124 CYS A N 1
ATOM 1006 C CA . CYS A 1 124 ? -26.289 -5.063 26.016 1.00 91.50 124 CYS A CA 1
ATOM 1007 C C . CYS A 1 124 ? -26.977 -6.254 26.698 1.00 91.50 124 CYS A C 1
ATOM 1009 O O . CYS A 1 124 ? -26.971 -7.346 26.144 1.00 91.50 124 CYS A O 1
ATOM 1011 N N . ALA A 1 125 ? -27.584 -6.044 27.873 1.00 91.19 125 ALA A N 1
ATOM 1012 C CA . ALA A 1 125 ? -28.352 -7.078 28.565 1.00 91.19 125 ALA A CA 1
ATOM 1013 C C . ALA A 1 125 ? -29.641 -7.447 27.810 1.00 91.19 125 ALA A C 1
ATOM 1015 O O . ALA A 1 125 ? -29.980 -8.622 27.735 1.00 91.19 125 ALA A O 1
ATOM 1016 N N . ASP A 1 126 ? -30.325 -6.460 27.225 1.00 92.19 126 ASP A N 1
ATOM 1017 C CA . ASP A 1 126 ? -31.569 -6.668 26.475 1.00 92.19 126 ASP A CA 1
ATOM 1018 C C . ASP A 1 126 ? -31.328 -7.383 25.126 1.00 92.19 126 ASP A C 1
ATOM 1020 O O . ASP A 1 126 ? -32.202 -8.101 24.647 1.00 92.19 126 ASP A O 1
ATOM 1024 N N . HIS A 1 127 ? -30.147 -7.208 24.520 1.00 89.88 127 HIS A N 1
ATOM 1025 C CA . HIS A 1 127 ? -29.782 -7.787 23.215 1.00 89.88 127 HIS A CA 1
ATOM 1026 C C . HIS A 1 127 ? -28.883 -9.034 23.319 1.00 89.88 127 HIS A C 1
ATOM 1028 O O . HIS A 1 127 ? -28.426 -9.535 22.296 1.00 89.88 127 HIS A O 1
ATOM 1034 N N . ASP A 1 128 ? -28.613 -9.519 24.537 1.00 87.75 128 ASP A N 1
ATOM 1035 C CA . ASP A 1 128 ? -27.716 -10.651 24.827 1.00 87.75 128 ASP A CA 1
ATOM 1036 C C . ASP A 1 128 ? -26.309 -10.505 24.202 1.00 87.75 128 ASP A C 1
ATOM 1038 O O . ASP A 1 128 ? -25.680 -11.455 23.732 1.00 87.75 128 ASP A O 1
ATOM 1042 N N . VAL A 1 129 ? -25.795 -9.268 24.175 1.00 87.94 129 VAL A N 1
ATOM 1043 C CA . VAL A 1 129 ? -24.476 -8.949 23.614 1.00 87.94 129 VAL A CA 1
ATOM 1044 C C . VAL A 1 129 ? -23.433 -8.911 24.726 1.00 87.94 129 VAL A C 1
ATOM 1046 O O . VAL A 1 129 ? -23.503 -8.098 25.652 1.00 87.94 129 VAL A O 1
ATOM 1049 N N . ALA A 1 130 ? -22.412 -9.760 24.606 1.00 85.38 130 ALA A N 1
ATOM 1050 C CA . ALA A 1 130 ? -21.301 -9.792 25.548 1.00 85.38 130 ALA A CA 1
ATOM 1051 C C . ALA A 1 130 ? -20.496 -8.480 25.522 1.00 85.38 130 ALA A C 1
ATOM 1053 O O . ALA A 1 130 ? -20.042 -8.016 24.472 1.00 85.38 130 ALA A O 1
ATOM 1054 N N . VAL A 1 131 ? -20.284 -7.898 26.704 1.00 85.62 131 VAL A N 1
ATOM 1055 C CA . VAL A 1 131 ? -19.470 -6.689 26.874 1.00 85.62 131 VAL A CA 1
ATOM 1056 C C . VAL A 1 131 ? -17.996 -7.042 26.701 1.00 85.62 131 VAL A C 1
ATOM 1058 O O . VAL A 1 131 ? -17.504 -8.015 27.272 1.00 85.62 131 VAL A O 1
ATOM 1061 N N . ILE A 1 132 ? -17.277 -6.233 25.926 1.00 87.50 132 ILE A N 1
ATOM 1062 C CA . ILE A 1 132 ? -15.845 -6.426 25.699 1.00 87.50 132 ILE A CA 1
ATOM 1063 C C . ILE A 1 132 ? -15.086 -5.711 26.814 1.00 87.50 132 ILE A C 1
ATOM 1065 O O . ILE A 1 132 ? -15.362 -4.551 27.117 1.00 87.50 132 ILE A O 1
ATOM 1069 N N . HIS A 1 133 ? -14.106 -6.381 27.409 1.00 87.75 133 HIS A N 1
ATOM 1070 C CA . HIS A 1 133 ? -13.227 -5.784 28.409 1.00 87.75 133 HIS A CA 1
ATOM 1071 C C . HIS A 1 133 ? -11.901 -5.381 27.772 1.00 87.75 133 HIS A C 1
ATOM 1073 O O . HIS A 1 133 ? -11.246 -6.178 27.100 1.00 87.75 133 HIS A O 1
ATOM 1079 N N . VAL A 1 134 ? -11.519 -4.126 27.981 1.00 87.31 134 VAL A N 1
ATOM 1080 C CA . VAL A 1 134 ? -10.322 -3.508 27.408 1.00 87.31 134 VAL A CA 1
ATOM 1081 C C . VAL A 1 134 ? -9.394 -3.105 28.557 1.00 87.31 134 VAL A C 1
ATOM 1083 O O . VAL A 1 134 ? -9.888 -2.607 29.571 1.00 87.31 134 VAL A O 1
ATOM 1086 N N . PRO A 1 135 ? -8.075 -3.349 28.466 1.00 83.56 135 PRO A N 1
ATOM 1087 C CA . PRO A 1 135 ? -7.128 -2.925 29.492 1.00 83.56 135 PRO A CA 1
ATOM 1088 C C . PRO A 1 135 ? -6.982 -1.395 29.518 1.00 83.56 135 PRO A C 1
ATOM 1090 O O . PRO A 1 135 ? -6.795 -0.769 28.478 1.00 83.56 135 PRO A O 1
ATOM 1093 N N . ASP A 1 136 ? -7.023 -0.805 30.712 1.00 83.12 136 ASP A N 1
ATOM 1094 C CA . ASP A 1 136 ? -6.797 0.628 30.947 1.00 83.12 136 ASP A CA 1
ATOM 1095 C C . ASP A 1 136 ? -5.733 0.802 32.039 1.00 83.12 136 ASP A C 1
ATOM 1097 O O . ASP A 1 136 ? -5.783 0.150 33.081 1.00 83.12 136 ASP A O 1
ATOM 1101 N N . ALA A 1 137 ? -4.777 1.703 31.826 1.00 79.25 137 ALA A N 1
ATOM 1102 C CA . ALA A 1 137 ? -3.730 2.007 32.795 1.00 79.25 137 ALA A CA 1
ATOM 1103 C C . ALA A 1 137 ? -4.270 2.612 34.106 1.00 79.25 137 ALA A C 1
ATOM 1105 O O . ALA A 1 137 ? -3.642 2.450 35.149 1.00 79.25 137 ALA A O 1
ATOM 1106 N N . ARG A 1 138 ? -5.413 3.314 34.076 1.00 81.12 138 ARG A N 1
ATOM 1107 C CA . ARG A 1 138 ? -5.976 3.986 35.263 1.00 81.12 138 ARG A CA 1
ATOM 1108 C C . ARG A 1 138 ? -6.821 3.063 36.132 1.00 81.12 138 ARG A C 1
ATOM 1110 O O . ARG A 1 138 ? -6.761 3.148 37.354 1.00 81.12 138 ARG A O 1
ATOM 1117 N N . TYR A 1 139 ? -7.617 2.208 35.496 1.00 77.50 139 TYR A N 1
ATOM 1118 C CA . TYR A 1 139 ? -8.648 1.405 36.162 1.00 77.50 139 TYR A CA 1
ATOM 1119 C C . TYR A 1 139 ? -8.439 -0.109 36.000 1.00 77.50 139 TYR A C 1
ATOM 1121 O O . TYR A 1 139 ? -9.274 -0.902 36.431 1.00 77.50 139 TYR A O 1
ATOM 1129 N N . GLY A 1 140 ? -7.333 -0.530 35.382 1.00 84.69 140 GLY A N 1
ATOM 1130 C CA . GLY A 1 140 ? -6.999 -1.928 35.108 1.00 84.69 140 GLY A CA 1
ATOM 1131 C C . GLY A 1 140 ? -7.751 -2.470 33.895 1.00 84.69 140 GLY A C 1
ATOM 1132 O O . GLY A 1 140 ? -7.141 -2.800 32.879 1.00 84.6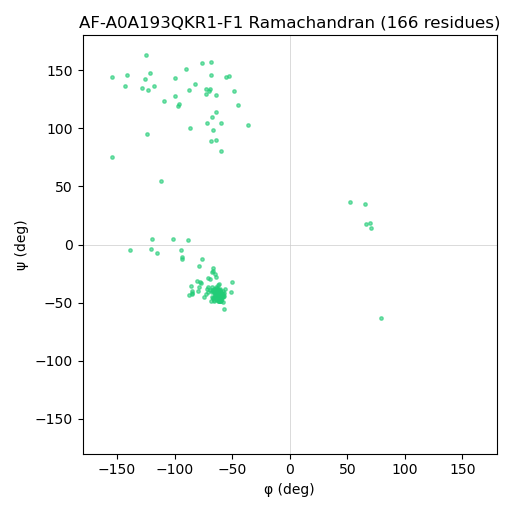9 140 GLY A O 1
ATOM 1133 N N . SER A 1 141 ? -9.080 -2.534 33.973 1.00 86.06 141 SER A N 1
ATOM 1134 C CA . SER A 1 141 ? -9.926 -2.896 32.838 1.00 86.06 141 SER A CA 1
ATOM 1135 C C . SER A 1 141 ? -11.222 -2.098 32.822 1.00 86.06 141 SER A C 1
ATOM 1137 O O . SER A 1 141 ? -11.875 -1.916 33.848 1.00 86.06 141 SER A O 1
ATOM 1139 N N . VAL A 1 142 ? -11.594 -1.627 31.634 1.00 88.56 142 VAL A N 1
ATOM 1140 C CA . VAL A 1 142 ? -12.791 -0.826 31.392 1.00 88.56 142 VAL A CA 1
ATOM 1141 C C . VAL A 1 142 ? -13.690 -1.532 30.384 1.00 88.56 142 VAL A C 1
ATOM 1143 O O . VAL A 1 142 ? -13.236 -2.241 29.482 1.00 88.56 142 VAL A O 1
ATOM 1146 N N . ASN A 1 143 ? -14.996 -1.331 30.548 1.00 90.94 143 ASN A N 1
ATOM 1147 C CA . ASN A 1 143 ? -16.005 -1.852 29.638 1.00 90.94 143 ASN A CA 1
ATOM 1148 C C . ASN A 1 143 ? -15.986 -1.082 28.317 1.00 90.94 143 ASN A C 1
ATOM 1150 O O . ASN A 1 143 ? -16.078 0.149 28.279 1.00 90.94 143 ASN A O 1
ATOM 1154 N N . SER A 1 144 ? -15.924 -1.840 27.237 1.00 91.25 144 SER A N 1
ATOM 1155 C CA . SER A 1 144 ? -16.016 -1.386 25.864 1.00 91.25 144 SER A CA 1
ATOM 1156 C C . SER A 1 144 ? -17.346 -1.850 25.280 1.00 91.25 144 SER A C 1
ATOM 1158 O O . SER A 1 144 ? -17.648 -3.046 25.251 1.00 91.25 144 SER A O 1
ATOM 1160 N N . TRP A 1 145 ? -18.127 -0.893 24.793 1.00 91.81 145 TRP A N 1
ATOM 1161 C CA . TRP A 1 145 ? -19.485 -1.110 24.308 1.00 91.81 145 TRP A CA 1
ATOM 1162 C C . TRP A 1 145 ? -19.508 -1.206 22.777 1.00 91.81 145 TRP A C 1
ATOM 1164 O O . TRP A 1 145 ? -18.746 -0.490 22.122 1.00 91.81 145 TRP A O 1
ATOM 1174 N N . PRO A 1 146 ? -20.354 -2.071 22.192 1.00 92.31 146 PRO A N 1
ATOM 1175 C CA . PRO A 1 146 ? -20.432 -2.261 20.745 1.00 92.31 146 PRO A CA 1
ATOM 1176 C C . PRO A 1 146 ? -21.003 -1.026 20.033 1.00 92.31 146 PRO A C 1
ATOM 1178 O O . PRO A 1 146 ? -21.736 -0.234 20.626 1.00 92.31 146 PRO A O 1
ATOM 1181 N N . ALA A 1 147 ? -20.699 -0.880 18.742 1.00 91.06 147 ALA A N 1
ATOM 1182 C CA . ALA A 1 147 ? -21.170 0.237 17.918 1.00 91.06 147 ALA A CA 1
ATOM 1183 C C . ALA A 1 147 ? -22.700 0.371 17.902 1.00 91.06 147 ALA A C 1
ATOM 1185 O O . ALA A 1 147 ? -23.227 1.476 17.985 1.00 91.06 147 ALA A O 1
ATOM 1186 N N . GLU A 1 148 ? -23.412 -0.752 17.872 1.00 90.88 148 GLU A N 1
ATOM 1187 C CA . GLU A 1 148 ? -24.877 -0.793 17.870 1.00 90.88 148 GLU A CA 1
ATOM 1188 C C . GLU A 1 148 ? -25.480 -0.157 19.132 1.00 90.88 148 GLU A C 1
ATOM 1190 O O . GLU A 1 148 ? -26.435 0.617 19.037 1.00 90.88 148 GLU A O 1
ATOM 1195 N N . ALA A 1 149 ? -24.875 -0.391 20.303 1.00 91.88 149 ALA A N 1
ATOM 1196 C CA . ALA A 1 149 ? -25.294 0.230 21.559 1.00 91.88 149 ALA A CA 1
ATOM 1197 C C . ALA A 1 149 ? -25.10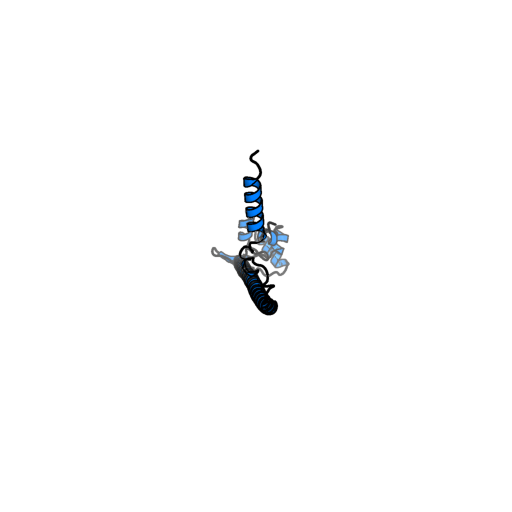5 1.754 21.523 1.00 91.88 149 ALA A C 1
ATOM 1199 O O . ALA A 1 149 ? -25.966 2.511 21.964 1.00 91.88 149 ALA A O 1
ATOM 1200 N N . TRP A 1 150 ? -23.981 2.218 20.974 1.00 92.62 150 TRP A N 1
ATOM 1201 C CA . TRP A 1 150 ? -23.683 3.647 20.864 1.00 92.62 150 TRP A CA 1
ATOM 1202 C C . TRP A 1 150 ? -24.641 4.382 19.926 1.00 92.62 150 TRP A C 1
ATOM 1204 O O . TRP A 1 150 ? -25.089 5.485 20.253 1.00 92.62 150 TRP A O 1
ATOM 1214 N N . ILE A 1 151 ? -25.004 3.758 18.806 1.00 92.56 151 ILE A N 1
ATOM 1215 C CA . ILE A 1 151 ? -25.956 4.317 17.841 1.00 92.56 151 ILE A CA 1
ATOM 1216 C C . ILE A 1 151 ? -27.363 4.363 18.445 1.00 92.56 151 ILE A C 1
ATOM 1218 O O . ILE A 1 151 ? -28.017 5.399 18.402 1.00 92.56 151 ILE A O 1
ATOM 1222 N N . THR A 1 152 ? -27.831 3.272 19.049 1.00 91.00 152 THR A N 1
ATOM 1223 C CA . THR A 1 152 ? -29.207 3.178 19.572 1.00 91.00 152 THR A CA 1
ATOM 1224 C C . THR A 1 152 ? -29.448 4.042 20.808 1.00 91.00 152 THR A C 1
ATOM 1226 O O . THR A 1 152 ? -30.499 4.667 20.923 1.00 91.00 152 THR A O 1
ATOM 1229 N N . VAL A 1 153 ? -28.490 4.092 21.735 1.00 91.94 153 VAL A N 1
ATOM 1230 C CA . VAL A 1 153 ? -28.650 4.802 23.013 1.00 91.94 153 VAL A CA 1
ATOM 1231 C C . VAL A 1 153 ? -28.312 6.286 22.885 1.00 91.94 153 VAL A C 1
ATOM 1233 O O . VAL A 1 153 ? -28.996 7.129 23.464 1.00 91.94 153 VAL A O 1
ATOM 1236 N N . HIS A 1 154 ? -27.237 6.610 22.164 1.00 88.12 154 HIS A N 1
ATOM 1237 C CA . HIS A 1 154 ? -26.675 7.962 22.124 1.00 88.12 154 HIS A CA 1
ATOM 1238 C C . HIS A 1 154 ? -26.636 8.578 20.719 1.00 88.12 154 HIS A C 1
ATOM 1240 O O . HIS A 1 154 ? -26.263 9.742 20.597 1.00 88.12 154 HIS A O 1
ATOM 1246 N N . GLY A 1 155 ? -27.021 7.845 19.667 1.00 89.56 155 GLY A N 1
ATOM 1247 C CA . GLY A 1 155 ? -26.954 8.332 18.286 1.00 89.56 155 GLY A CA 1
ATOM 1248 C C . GLY A 1 155 ? -25.528 8.473 17.7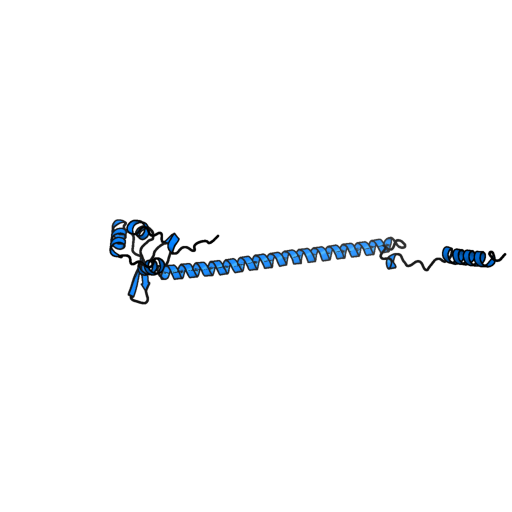50 1.00 89.56 155 GLY A C 1
ATOM 1249 O O . GLY A 1 155 ? -25.312 9.207 16.791 1.00 89.56 155 GLY A O 1
ATOM 1250 N N . ILE A 1 156 ? -24.540 7.826 18.379 1.00 88.19 156 ILE A N 1
ATOM 1251 C CA . ILE A 1 156 ? -23.122 8.001 18.040 1.00 88.19 156 ILE A CA 1
ATOM 1252 C C . ILE A 1 156 ? -22.669 6.885 17.110 1.00 88.19 156 ILE A C 1
ATOM 1254 O O . ILE A 1 156 ? -22.644 5.715 17.491 1.00 88.19 156 ILE A O 1
ATOM 1258 N N . ASN A 1 157 ? -22.232 7.264 15.912 1.00 89.06 157 ASN A N 1
ATOM 1259 C CA . ASN A 1 157 ? -21.675 6.342 14.936 1.00 89.06 157 ASN A CA 1
ATOM 1260 C C . ASN A 1 157 ? -20.164 6.151 15.178 1.00 89.06 157 ASN A C 1
ATOM 1262 O O . ASN A 1 157 ? -19.346 6.993 14.805 1.00 89.06 157 ASN A O 1
ATOM 1266 N N . LEU A 1 158 ? -19.774 5.045 15.829 1.00 86.56 158 LEU A N 1
ATOM 1267 C CA . LEU A 1 158 ? -18.357 4.722 16.075 1.00 86.56 158 LEU A CA 1
ATOM 1268 C C . LEU A 1 158 ? -17.512 4.636 14.786 1.00 86.56 158 LEU A C 1
ATOM 1270 O O . LEU A 1 158 ? -16.386 5.138 14.800 1.00 86.56 158 LEU A O 1
ATOM 1274 N N . PRO A 1 159 ? -18.003 4.033 13.681 1.00 85.50 159 PRO A N 1
ATOM 1275 C CA . PRO A 1 159 ? -17.357 4.105 12.374 1.00 85.50 159 PRO A CA 1
ATOM 1276 C C . PRO A 1 159 ? -17.002 5.515 11.902 1.00 85.50 159 PRO A C 1
ATOM 1278 O O . PRO A 1 159 ? -15.916 5.697 11.370 1.00 85.50 159 PRO A O 1
ATOM 1281 N N . GLU A 1 160 ? -17.862 6.509 12.113 1.00 86.44 160 GLU A N 1
ATOM 1282 C CA . GLU A 1 160 ? -17.570 7.898 11.724 1.00 86.44 160 GLU A CA 1
ATOM 1283 C C . GLU A 1 160 ? -16.597 8.573 12.698 1.00 86.44 160 GLU A C 1
ATOM 1285 O O . GLU A 1 160 ? -15.778 9.392 12.293 1.00 86.44 160 GLU A O 1
ATOM 1290 N N . LEU A 1 161 ? -16.655 8.212 13.983 1.00 85.31 161 LEU A N 1
ATOM 1291 C CA . LEU A 1 161 ? -15.845 8.834 15.034 1.00 85.31 161 LEU A CA 1
ATOM 1292 C C . LEU A 1 161 ? -14.389 8.334 15.067 1.00 85.31 161 LEU A C 1
ATOM 1294 O O . LEU A 1 161 ? -13.468 9.096 15.372 1.00 85.31 161 LEU A O 1
ATOM 1298 N N . PHE A 1 162 ? -14.189 7.041 14.797 1.00 83.75 162 PHE A N 1
ATOM 1299 C CA . PHE A 1 162 ? -12.887 6.361 14.845 1.00 83.75 162 PHE A CA 1
ATOM 1300 C C . PHE A 1 162 ? -12.412 5.844 13.483 1.00 83.75 162 PHE A C 1
ATOM 1302 O O . PHE A 1 162 ? -11.285 5.353 13.373 1.00 83.75 162 PHE A O 1
ATOM 1309 N N . GLY A 1 163 ? -13.253 5.918 12.452 1.00 75.25 163 GLY A N 1
ATOM 1310 C CA . GLY A 1 163 ? -12.831 5.700 11.075 1.00 75.25 163 GLY A CA 1
ATOM 1311 C C . GLY A 1 163 ? -11.914 6.826 10.620 1.00 75.25 163 GLY A C 1
ATOM 1312 O O . GLY A 1 163 ? -12.053 7.977 11.032 1.00 75.25 163 GLY A O 1
ATOM 1313 N N . GLU A 1 164 ? -10.943 6.493 9.777 1.00 61.22 164 GLU A N 1
ATOM 1314 C CA . GLU A 1 164 ? -10.201 7.519 9.056 1.00 61.22 164 GLU A CA 1
ATOM 1315 C C . GLU A 1 164 ? -11.195 8.225 8.132 1.00 61.22 164 GLU A C 1
ATOM 1317 O O . GLU A 1 164 ? -11.755 7.606 7.227 1.00 61.22 164 GLU A O 1
ATOM 1322 N N . VAL A 1 165 ? -11.454 9.510 8.392 1.00 50.72 165 VAL A N 1
ATOM 1323 C CA . VAL A 1 165 ? -12.135 10.382 7.435 1.00 50.72 165 VAL A CA 1
ATOM 1324 C C . VAL A 1 165 ? -11.255 10.378 6.194 1.00 50.72 165 VAL A C 1
ATOM 1326 O O . VAL A 1 165 ? -10.172 10.963 6.192 1.00 50.72 165 VAL A O 1
ATOM 1329 N N . ALA A 1 166 ? -11.682 9.651 5.164 1.00 41.56 166 ALA A N 1
ATOM 1330 C CA . ALA A 1 166 ? -11.079 9.727 3.850 1.00 41.56 166 ALA A CA 1
ATOM 1331 C C . ALA A 1 166 ? -11.311 11.153 3.338 1.00 41.56 166 ALA A C 1
ATOM 1333 O O . ALA A 1 166 ? -12.348 11.457 2.753 1.00 41.56 166 ALA A O 1
ATOM 1334 N N . HIS A 1 167 ? -10.378 12.056 3.632 1.00 38.72 167 HIS A N 1
ATOM 1335 C CA . HIS A 1 167 ? -10.267 13.308 2.908 1.00 38.72 167 HIS A CA 1
ATOM 1336 C C . HIS A 1 167 ? -9.839 12.934 1.488 1.00 38.72 167 HIS A C 1
ATOM 1338 O O . HIS A 1 167 ? -8.684 12.574 1.257 1.00 38.72 167 HIS A O 1
ATOM 1344 N N . ALA A 1 168 ? -10.829 12.894 0.596 1.00 34.00 168 ALA A N 1
ATOM 1345 C CA . ALA A 1 168 ? -10.639 12.857 -0.847 1.00 34.00 168 ALA A CA 1
ATOM 1346 C C . ALA A 1 168 ? -10.037 14.179 -1.340 1.00 34.00 168 ALA A C 1
ATOM 1348 O O . ALA A 1 168 ? -10.370 15.232 -0.743 1.00 34.00 168 ALA A O 1
#

Solvent-accessible surface area (backbone atoms only — not comparable to full-atom values): 9569 Å² total; per-residue (Å²): 144,86,67,62,70,65,49,49,53,50,49,50,52,48,49,54,60,68,70,45,76,63,81,74,71,52,46,55,82,73,75,40,73,41,77,89,44,62,68,61,34,52,51,53,51,53,50,52,53,51,52,53,51,52,54,52,52,54,49,51,53,51,50,51,52,52,51,51,52,50,53,52,49,52,53,49,51,51,49,52,51,52,49,51,51,52,51,51,52,53,52,28,47,53,62,14,53,26,43,64,28,33,20,63,65,52,51,22,73,74,70,76,48,92,71,80,63,64,63,47,53,49,48,30,64,78,68,75,46,83,76,43,80,24,62,35,95,88,70,56,59,44,69,20,43,46,29,68,44,36,34,75,77,70,67,40,57,31,48,74,75,54,41,83,79,80,81,124

pLDDT: mean 84.88, std 12.21, range [34.0, 97.94]

Mean predicted aligned error: 13.06 Å

Secondary structure (DSSP, 8-state):
---HHHHHHHHHHHHHHHHS------GGGGT---SS-HHHHHHHHHHHHHHHHHHHHHHHHHHHHHHHHHHHHHHHHHHHHHHHHHHHHHHHHHHTBSSSEEEHHHHHHHHS----HHHHHHHHHHTTPPPEEEEETTTEEEEEEEHHHHHHHH---HHHHHS-----

Nearest PDB structures (foldseek):
  3pqj-assembly2_C  TM=3.141E-01  e=2.521E+00  Xylella fastidiosa
  3vb2-assembly1_A  TM=3.686E-01  e=6.576E+00  Escherichia coli K-12

Organism: Sodalis glossinidius (strain morsitans) (NCBI:txid343509)